Protein AF-A0AAD9KFT8-F1 (afdb_monomer_lite)

Sequence (146 aa):
MMFVLTEAAPSPRPPVALLNNNRAEFDTAKVLQMLPDNWSMQLISQFLSSSIRKTVNGSRMLRVEHMLARGAYLQTKQEAIECCSNVVSLTDDSSCAVCGKGFSEPTFARYPNGVVTHVACAKNKSVCPVTGKLFRTVSVTTATSK

Organism: Ridgeia piscesae (NCBI:txid27915)

Foldseek 3Di:
DDDDDDDDDDDQDVVLVCLLVVLPPDDPVVCVVPDDPPDDCVSCVNSVVVNVVVVVVVVVVVVVVVVVVVVVVVVVVVVVCVVVVQDDDQDQCDAQPQPRHHDPDPAWQADSVGHIHHPVSCPDNQADPNPRDGNDPPPPPPPPDD

Secondary structure (DSSP, 8-state):
--------PPPPPHHHHHHHH-TTTS-HHHHHHHS-TTS-HHHHHHHHHHHHHHHHHHHHHHHHHHHHHHHHHHHHHHHHHHHHHT-----TT-B-TTT--B-SSS--EE-TTS-EE-TTT-S-TTB-TTT--B------------

Structure (mmCIF, N/CA/C/O backbone):
data_AF-A0AAD9KFT8-F1
#
_entry.id   AF-A0AAD9KFT8-F1
#
loop_
_atom_site.group_PDB
_atom_site.id
_atom_site.type_symbol
_atom_site.label_atom_id
_atom_site.label_alt_id
_atom_site.label_comp_id
_atom_site.label_asym_id
_atom_site.label_entity_id
_atom_site.label_seq_id
_atom_site.pdbx_PDB_ins_code
_atom_site.Cartn_x
_atom_site.Cartn_y
_atom_site.Cartn_z
_atom_site.occupancy
_atom_site.B_iso_or_equiv
_atom_site.auth_seq_id
_atom_site.auth_comp_id
_atom_site.auth_asym_id
_atom_site.auth_atom_id
_atom_site.pdbx_PDB_model_num
ATOM 1 N N . MET A 1 1 ? 63.454 -10.194 -40.272 1.00 47.03 1 MET A N 1
ATOM 2 C CA . MET A 1 1 ? 62.850 -8.870 -40.014 1.00 47.03 1 MET A CA 1
ATOM 3 C C . MET A 1 1 ? 61.690 -8.677 -40.973 1.00 47.03 1 MET A C 1
ATOM 5 O O . MET A 1 1 ? 61.941 -8.593 -42.161 1.00 47.03 1 MET A O 1
ATOM 9 N N . MET A 1 2 ? 60.457 -8.676 -40.466 1.00 37.44 2 MET A N 1
ATOM 10 C CA . MET A 1 2 ? 59.401 -7.697 -40.775 1.00 37.44 2 MET A CA 1
ATOM 11 C C . MET A 1 2 ? 58.173 -8.079 -39.940 1.00 37.44 2 MET A C 1
ATOM 13 O O . MET A 1 2 ? 57.272 -8.786 -40.372 1.00 37.44 2 MET A O 1
ATOM 17 N N . PHE A 1 3 ? 58.209 -7.634 -38.685 1.00 45.16 3 PHE A N 1
ATOM 18 C CA . PHE A 1 3 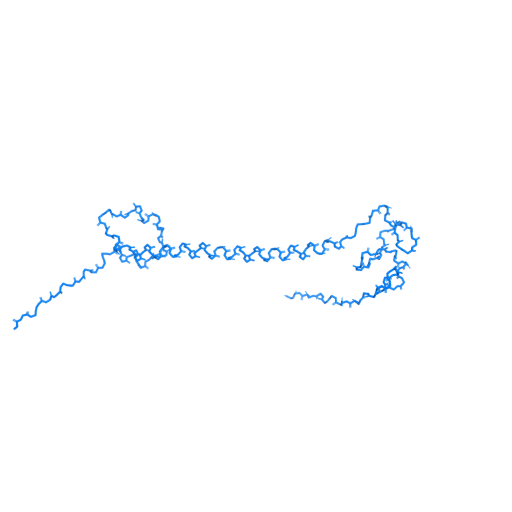? 57.015 -7.336 -37.907 1.00 45.16 3 PHE A CA 1
ATOM 19 C C . PHE A 1 3 ? 56.426 -6.052 -38.493 1.00 45.16 3 PHE A C 1
ATOM 21 O O . PHE A 1 3 ? 57.075 -5.018 -38.363 1.00 45.16 3 PHE A O 1
ATOM 28 N N . VAL A 1 4 ? 55.236 -6.088 -39.098 1.00 43.31 4 VAL A N 1
ATOM 29 C CA . VAL A 1 4 ? 54.386 -4.891 -39.202 1.00 43.31 4 VAL A CA 1
ATOM 30 C C . VAL A 1 4 ? 52.910 -5.285 -39.061 1.00 43.31 4 VAL A C 1
ATOM 32 O O . VAL A 1 4 ? 52.245 -5.652 -40.019 1.00 43.31 4 VAL A O 1
ATOM 35 N N . LEU A 1 5 ? 52.467 -5.194 -37.804 1.00 39.09 5 LEU A N 1
ATOM 36 C CA . LEU A 1 5 ? 51.184 -4.662 -37.331 1.00 39.09 5 LEU A CA 1
ATOM 37 C C . LEU A 1 5 ? 49.890 -5.354 -37.796 1.00 39.09 5 LEU A C 1
ATOM 39 O O . LEU A 1 5 ? 49.262 -4.994 -38.785 1.00 39.09 5 LEU A O 1
ATOM 43 N N . THR A 1 6 ? 49.444 -6.270 -36.936 1.00 42.19 6 THR A N 1
ATOM 44 C CA . THR A 1 6 ? 48.037 -6.599 -36.688 1.00 42.19 6 THR A CA 1
ATOM 45 C C . THR A 1 6 ? 47.171 -5.342 -36.585 1.00 42.19 6 THR A C 1
ATOM 47 O O . THR A 1 6 ? 47.508 -4.414 -35.846 1.00 42.19 6 THR A O 1
ATOM 50 N N . GLU A 1 7 ? 46.052 -5.360 -37.308 1.00 38.25 7 GLU A N 1
ATOM 51 C CA . GLU A 1 7 ? 44.994 -4.351 -37.328 1.00 38.25 7 GLU A CA 1
ATOM 52 C C . GLU A 1 7 ? 44.662 -3.816 -35.929 1.00 38.25 7 GLU A C 1
ATOM 54 O O . GLU A 1 7 ? 44.224 -4.546 -35.036 1.00 38.25 7 GLU A O 1
ATOM 59 N N . ALA A 1 8 ? 44.834 -2.507 -35.750 1.00 41.16 8 ALA A N 1
ATOM 60 C CA . ALA A 1 8 ? 44.247 -1.796 -34.630 1.00 41.16 8 ALA A CA 1
ATOM 61 C C . ALA A 1 8 ? 42.724 -1.783 -34.822 1.00 41.16 8 ALA A C 1
ATOM 63 O O . ALA A 1 8 ? 42.212 -1.143 -35.742 1.00 41.16 8 ALA A O 1
ATOM 64 N N . ALA A 1 9 ? 42.008 -2.509 -33.962 1.00 49.50 9 ALA A N 1
ATOM 65 C CA . ALA A 1 9 ? 40.553 -2.477 -33.901 1.00 49.50 9 ALA A CA 1
ATOM 66 C C . ALA A 1 9 ? 40.061 -1.015 -33.858 1.00 49.50 9 ALA A C 1
ATOM 68 O O . ALA A 1 9 ? 40.572 -0.231 -33.049 1.00 49.50 9 ALA A O 1
ATOM 69 N N . PRO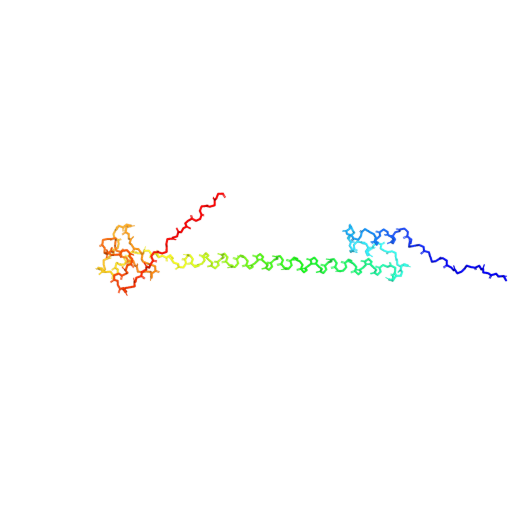 A 1 10 ? 39.093 -0.616 -34.704 1.00 52.25 10 PRO A N 1
ATOM 70 C CA . PRO A 1 10 ? 38.618 0.754 -34.710 1.00 52.25 10 PRO A CA 1
ATOM 71 C C . PRO A 1 10 ? 37.971 1.046 -33.356 1.00 52.25 10 PRO A C 1
ATOM 73 O O . PRO A 1 10 ? 37.124 0.287 -32.877 1.00 52.25 10 PRO A O 1
ATOM 76 N N . SER A 1 11 ? 38.372 2.157 -32.738 1.00 54.41 11 SER A N 1
ATOM 77 C CA . SER A 1 11 ? 37.669 2.710 -31.587 1.00 54.41 11 SER A CA 1
ATOM 78 C C . SER A 1 11 ? 36.171 2.818 -31.915 1.00 54.41 11 SER A C 1
ATOM 80 O O . SER A 1 11 ? 35.805 3.091 -33.066 1.00 54.41 11 SER A O 1
ATOM 82 N N . PRO A 1 12 ? 35.270 2.559 -30.948 1.00 55.47 12 PRO A N 1
ATOM 83 C CA . PRO A 1 12 ? 33.841 2.659 -31.206 1.00 55.47 12 PRO A CA 1
ATOM 84 C C . PRO A 1 12 ? 33.542 4.051 -31.764 1.00 55.47 12 PRO A C 1
ATOM 86 O O . PRO A 1 12 ? 33.941 5.056 -31.175 1.00 55.47 12 PRO A O 1
ATOM 89 N N . ARG A 1 13 ? 32.865 4.101 -32.921 1.00 61.00 13 ARG A N 1
ATOM 90 C CA . ARG A 1 13 ? 32.479 5.359 -33.577 1.00 61.00 13 ARG A CA 1
ATOM 91 C C . ARG A 1 13 ? 31.853 6.296 -32.525 1.00 61.00 13 ARG A C 1
ATOM 93 O O . ARG A 1 13 ? 31.060 5.804 -31.714 1.00 61.00 13 ARG A O 1
ATOM 100 N N . PRO A 1 14 ? 32.146 7.611 -32.533 1.00 65.50 14 PRO A N 1
ATOM 101 C CA . PRO A 1 14 ? 31.760 8.539 -31.460 1.00 65.50 14 PRO A CA 1
ATOM 102 C C . PRO A 1 14 ? 30.295 8.432 -30.975 1.00 65.50 14 PRO A C 1
ATOM 104 O O . PRO A 1 14 ? 30.074 8.470 -29.764 1.00 65.50 14 PRO A O 1
ATOM 107 N N . PRO A 1 15 ? 29.292 8.193 -31.849 1.00 71.38 15 PRO A N 1
ATOM 108 C CA . PRO A 1 15 ? 27.898 8.014 -31.423 1.00 71.38 15 PRO A CA 1
ATOM 109 C C . PRO A 1 15 ? 27.645 6.760 -30.568 1.00 71.38 15 PRO A C 1
ATOM 111 O O . PRO A 1 15 ? 26.831 6.783 -29.649 1.00 71.38 15 PRO A O 1
ATOM 114 N N . VAL A 1 16 ? 28.354 5.660 -30.832 1.00 76.06 16 VAL A N 1
ATOM 115 C CA . VAL A 1 16 ? 28.199 4.393 -30.094 1.00 76.06 16 VAL A CA 1
ATOM 116 C C . VAL A 1 16 ? 28.823 4.504 -28.708 1.00 76.06 16 VAL A C 1
ATOM 118 O O . VAL A 1 16 ? 28.253 4.034 -27.724 1.00 76.06 16 VAL A O 1
ATOM 121 N N . ALA A 1 17 ? 29.982 5.160 -28.621 1.00 77.69 17 ALA A N 1
ATOM 122 C CA . ALA A 1 17 ? 30.622 5.458 -27.347 1.00 77.69 17 ALA A CA 1
ATOM 123 C C . ALA A 1 17 ? 29.718 6.339 -26.468 1.00 77.69 17 ALA A C 1
ATOM 125 O O . ALA A 1 17 ? 29.572 6.067 -25.279 1.00 77.69 17 ALA A O 1
ATOM 126 N N . LEU A 1 18 ? 29.034 7.328 -27.056 1.00 82.50 18 LEU A N 1
ATOM 127 C CA . LEU A 1 18 ? 28.069 8.175 -26.348 1.00 82.50 18 LEU A CA 1
ATOM 128 C C . LEU A 1 18 ? 26.870 7.389 -25.806 1.00 82.50 18 LEU A C 1
ATOM 130 O O . LEU A 1 18 ? 26.534 7.550 -24.632 1.00 82.50 18 LEU A O 1
ATOM 134 N N . LEU A 1 19 ? 26.261 6.512 -26.612 1.00 82.88 19 LEU A N 1
ATOM 135 C CA . LEU A 1 19 ? 25.160 5.646 -26.164 1.00 82.88 19 LEU A CA 1
ATOM 136 C C . LEU A 1 19 ? 25.597 4.709 -25.035 1.00 82.88 19 LEU A C 1
ATOM 138 O O . LEU A 1 19 ? 24.854 4.474 -24.082 1.00 82.88 19 LEU A O 1
ATOM 142 N N . ASN A 1 20 ? 26.819 4.185 -25.121 1.00 78.50 20 ASN A N 1
ATOM 143 C CA . ASN A 1 20 ? 27.367 3.292 -24.110 1.00 78.50 20 ASN A CA 1
ATOM 144 C C . ASN A 1 20 ? 27.800 4.020 -22.827 1.00 78.50 20 ASN A C 1
ATOM 146 O O . ASN A 1 20 ? 27.732 3.431 -21.750 1.00 78.50 20 ASN A O 1
ATOM 150 N N . ASN A 1 21 ? 28.191 5.287 -22.894 1.00 78.88 21 ASN A N 1
ATOM 151 C CA . ASN A 1 21 ? 28.646 6.020 -21.713 1.00 78.88 21 ASN A CA 1
ATOM 152 C C . ASN A 1 21 ? 27.511 6.774 -21.004 1.00 78.88 21 ASN A C 1
ATOM 154 O O . ASN A 1 21 ? 27.542 6.881 -19.784 1.00 78.88 21 ASN A O 1
ATOM 158 N N . ASN A 1 22 ? 26.462 7.193 -21.719 1.00 74.69 22 ASN A N 1
ATOM 159 C CA . ASN A 1 22 ? 25.370 8.012 -21.165 1.00 74.69 22 ASN A CA 1
ATOM 160 C C . ASN A 1 22 ? 24.024 7.264 -21.127 1.00 74.69 22 ASN A C 1
ATOM 162 O O . ASN A 1 22 ? 22.963 7.804 -21.430 1.00 74.69 22 ASN A O 1
ATOM 166 N N . ARG A 1 23 ? 24.047 5.983 -20.737 1.00 70.12 23 ARG A N 1
ATOM 167 C CA . ARG A 1 23 ? 22.885 5.065 -20.800 1.00 70.12 23 ARG A CA 1
ATOM 168 C C . ARG A 1 23 ? 21.666 5.531 -19.996 1.00 70.12 23 ARG A C 1
ATOM 170 O O . ARG A 1 23 ? 20.550 5.099 -20.268 1.00 70.12 23 ARG A O 1
ATOM 177 N N . ALA A 1 24 ? 21.872 6.341 -18.958 1.00 71.19 24 ALA A N 1
ATOM 178 C CA . ALA A 1 24 ? 20.804 6.771 -18.065 1.00 71.19 24 ALA A CA 1
ATOM 179 C C . ALA A 1 24 ? 19.951 7.915 -18.634 1.00 71.19 24 ALA A C 1
ATOM 181 O O . ALA A 1 24 ? 18.802 8.039 -18.206 1.00 71.19 24 ALA A O 1
ATOM 182 N N . GLU A 1 25 ? 20.491 8.684 -19.580 1.00 75.19 25 GLU A N 1
ATOM 183 C CA . GLU A 1 25 ? 19.897 9.921 -20.106 1.00 75.19 25 GLU A CA 1
ATOM 184 C C . GLU A 1 25 ? 19.078 9.708 -21.384 1.00 75.19 25 GLU A C 1
ATOM 186 O O . GLU A 1 25 ? 18.309 10.575 -21.790 1.00 75.19 25 GLU A O 1
ATOM 191 N N . PHE A 1 26 ? 19.196 8.532 -22.005 1.00 81.00 26 PHE A N 1
ATOM 192 C CA . PHE A 1 26 ? 18.489 8.225 -23.240 1.00 81.00 26 PHE A CA 1
ATOM 193 C C . PHE A 1 26 ? 17.188 7.456 -23.007 1.00 81.00 26 PHE A C 1
ATOM 195 O O . PHE A 1 26 ? 17.153 6.416 -22.342 1.00 81.00 26 PHE A O 1
ATOM 202 N N . ASP A 1 27 ? 16.124 7.919 -23.661 1.00 83.06 27 ASP A N 1
ATOM 203 C CA . ASP A 1 27 ? 14.923 7.120 -23.879 1.00 83.06 27 ASP A CA 1
ATOM 204 C C . ASP A 1 27 ? 15.248 5.997 -24.872 1.00 83.06 27 ASP A C 1
ATOM 206 O O . ASP A 1 27 ? 15.546 6.233 -26.045 1.00 83.06 27 ASP A O 1
ATOM 210 N N . THR A 1 28 ? 15.196 4.758 -24.385 1.00 86.19 28 THR A N 1
ATOM 211 C CA . THR A 1 28 ? 15.577 3.581 -25.172 1.00 86.19 28 THR A CA 1
ATOM 212 C C . THR A 1 28 ? 14.677 3.396 -26.392 1.00 86.19 28 THR A C 1
ATOM 214 O O . THR A 1 28 ? 15.181 3.012 -27.444 1.00 86.19 28 THR A O 1
ATOM 217 N N . ALA A 1 29 ? 13.380 3.706 -26.297 1.00 86.38 29 ALA A N 1
ATOM 218 C CA . ALA A 1 29 ? 12.461 3.562 -27.424 1.00 86.38 29 ALA A CA 1
ATOM 219 C C . ALA A 1 29 ? 12.777 4.579 -28.529 1.00 86.38 29 ALA A C 1
ATOM 221 O O . ALA A 1 29 ? 12.830 4.218 -29.703 1.00 86.38 29 ALA A O 1
ATOM 222 N N . LYS A 1 30 ? 13.064 5.830 -28.150 1.00 87.69 30 LYS A N 1
ATOM 223 C CA . LYS A 1 30 ? 13.455 6.878 -29.106 1.00 87.69 30 LYS A CA 1
ATOM 224 C C . LYS A 1 30 ? 14.799 6.588 -29.755 1.00 87.69 30 LYS A C 1
ATOM 226 O O . LYS A 1 30 ? 14.933 6.769 -30.959 1.00 87.69 30 LYS A O 1
ATOM 231 N N . VAL A 1 31 ? 15.783 6.110 -28.988 1.00 88.06 31 VAL A N 1
ATOM 232 C CA . VAL A 1 31 ? 17.079 5.714 -29.557 1.00 88.06 31 VAL A CA 1
ATOM 233 C C . VAL A 1 31 ? 16.880 4.643 -30.618 1.00 88.06 31 VAL A C 1
ATOM 235 O O . VAL A 1 31 ? 17.392 4.805 -31.716 1.00 88.06 31 VAL A O 1
ATOM 238 N N . LEU A 1 32 ? 16.089 3.603 -30.334 1.00 86.12 32 LEU A N 1
ATOM 239 C CA . LEU A 1 32 ? 15.836 2.523 -31.290 1.00 86.12 32 LEU A CA 1
ATOM 240 C C . LEU A 1 32 ? 15.192 2.998 -32.598 1.00 86.12 32 LEU A C 1
ATOM 242 O O . LEU A 1 32 ? 15.521 2.459 -33.646 1.00 86.12 32 LEU A O 1
ATOM 246 N N . GLN A 1 33 ? 14.328 4.014 -32.553 1.00 88.44 33 GLN A N 1
ATOM 247 C CA . GLN A 1 33 ? 13.703 4.594 -33.750 1.00 88.44 33 GLN A CA 1
ATOM 248 C C . GLN A 1 33 ? 14.663 5.444 -34.593 1.00 88.44 33 GLN A C 1
ATOM 250 O O . GLN A 1 33 ? 14.430 5.629 -35.782 1.00 88.44 33 GLN A O 1
ATOM 255 N N . MET A 1 34 ? 15.719 5.985 -33.984 1.00 86.75 34 MET A N 1
ATOM 256 C CA . MET A 1 34 ? 16.703 6.845 -34.651 1.00 86.75 34 MET A CA 1
ATOM 257 C C . MET A 1 34 ? 17.959 6.084 -35.098 1.00 86.75 34 MET A C 1
ATOM 259 O O . MET A 1 34 ? 18.874 6.689 -35.661 1.00 86.75 34 MET A O 1
ATOM 263 N N . LEU A 1 35 ? 18.047 4.782 -34.809 1.00 85.50 35 LEU A N 1
ATOM 264 C CA . LEU A 1 35 ? 19.211 3.983 -35.168 1.00 85.50 35 LEU A CA 1
ATOM 265 C C . LEU A 1 35 ? 19.261 3.736 -36.683 1.00 85.50 35 LEU A C 1
ATOM 267 O O . LEU A 1 35 ? 18.251 3.362 -37.271 1.00 85.50 35 LEU A O 1
ATOM 271 N N . PRO A 1 36 ? 20.436 3.887 -37.316 1.00 86.38 36 PRO A N 1
ATOM 272 C CA . PRO A 1 36 ? 20.619 3.509 -38.712 1.00 86.38 36 PRO A CA 1
ATOM 273 C C . PRO A 1 36 ? 20.468 1.995 -38.938 1.00 86.38 36 PRO A C 1
ATOM 275 O O . PRO A 1 36 ? 21.037 1.199 -38.187 1.00 86.38 36 PRO A O 1
ATOM 278 N N . ASP A 1 37 ? 19.825 1.600 -40.039 1.00 82.44 37 ASP A N 1
ATOM 279 C CA . ASP A 1 37 ? 19.604 0.186 -40.403 1.00 82.44 37 ASP A CA 1
ATOM 280 C C . ASP A 1 37 ? 20.900 -0.593 -40.689 1.00 82.44 37 ASP A C 1
ATOM 282 O O . ASP A 1 37 ? 20.933 -1.821 -40.657 1.00 82.44 37 ASP A O 1
ATOM 286 N N . ASN A 1 38 ? 22.001 0.110 -40.968 1.00 83.25 38 ASN A N 1
ATOM 287 C CA . ASN A 1 38 ? 23.297 -0.493 -41.278 1.00 83.25 38 ASN A CA 1
ATOM 288 C C . ASN A 1 38 ? 24.134 -0.848 -40.035 1.00 83.25 38 ASN A C 1
ATOM 290 O O . ASN A 1 38 ? 25.291 -1.258 -40.172 1.00 83.25 38 ASN A O 1
ATOM 294 N N . TRP A 1 39 ? 23.613 -0.650 -38.821 1.00 84.50 39 TRP A N 1
ATOM 295 C CA . TRP A 1 39 ? 24.320 -1.000 -37.588 1.00 84.50 39 TRP A CA 1
ATOM 296 C C . TRP A 1 39 ? 24.124 -2.471 -37.226 1.00 84.50 39 TRP A C 1
ATOM 298 O O . TRP A 1 39 ? 23.016 -2.997 -37.237 1.00 84.50 39 TRP A O 1
ATOM 308 N N . SER A 1 40 ? 25.211 -3.144 -36.837 1.00 84.75 40 SER A N 1
ATOM 309 C CA . SER A 1 40 ? 25.114 -4.516 -36.345 1.00 84.75 40 SER A CA 1
ATOM 310 C C . SER A 1 40 ? 24.526 -4.551 -34.932 1.00 84.75 40 SER A C 1
ATOM 312 O O . SER A 1 40 ? 24.850 -3.724 -34.076 1.00 84.75 40 SER A O 1
ATOM 314 N N . MET A 1 41 ? 23.717 -5.574 -34.644 1.00 82.38 41 MET A N 1
ATOM 315 C CA . MET A 1 41 ? 23.150 -5.792 -33.305 1.00 82.38 41 MET A CA 1
ATOM 316 C C . MET A 1 41 ? 24.226 -5.905 -32.214 1.00 82.38 41 MET A C 1
ATOM 318 O O . MET A 1 41 ? 24.022 -5.471 -31.080 1.00 82.38 41 MET A O 1
ATOM 322 N N . GLN A 1 42 ? 25.400 -6.445 -32.555 1.00 85.12 42 GLN A N 1
ATOM 323 C CA . GLN A 1 42 ? 26.525 -6.567 -31.630 1.00 85.12 42 GLN A CA 1
ATOM 324 C C . GLN A 1 42 ? 27.012 -5.199 -31.129 1.00 85.12 42 GLN A C 1
ATOM 326 O O . GLN A 1 42 ? 27.327 -5.067 -29.946 1.00 85.12 42 GLN A O 1
ATOM 331 N N . LEU A 1 43 ? 26.999 -4.175 -31.988 1.00 84.19 43 LEU A N 1
ATOM 332 C CA . LEU A 1 43 ? 27.471 -2.821 -31.683 1.00 84.19 43 LEU A CA 1
ATOM 333 C C . LEU A 1 43 ? 26.642 -2.134 -30.585 1.00 84.19 43 LEU A C 1
ATOM 335 O O . LEU A 1 43 ? 27.181 -1.388 -29.768 1.00 84.19 43 LEU A O 1
ATOM 339 N N . ILE A 1 44 ? 25.339 -2.417 -30.541 1.00 84.44 44 ILE A N 1
ATOM 340 C CA . ILE A 1 44 ? 24.376 -1.817 -29.600 1.00 84.44 44 ILE A CA 1
ATOM 341 C C . ILE A 1 44 ? 23.977 -2.753 -28.452 1.00 84.44 44 ILE A C 1
ATOM 343 O O . ILE A 1 44 ? 23.231 -2.356 -27.556 1.00 84.44 44 ILE A O 1
ATOM 347 N N . SER A 1 45 ? 24.480 -3.989 -28.445 1.00 87.44 45 SER A N 1
ATOM 348 C CA . SER A 1 45 ? 24.128 -5.032 -27.471 1.00 87.44 45 SER A CA 1
ATOM 349 C C . SER A 1 45 ? 24.313 -4.590 -26.016 1.00 87.44 45 SER A C 1
ATOM 351 O O . SER A 1 45 ? 23.470 -4.867 -25.158 1.00 87.44 45 SER A O 1
ATOM 353 N N . GLN A 1 46 ? 25.391 -3.856 -25.735 1.00 86.56 46 GLN A N 1
ATOM 354 C CA . GLN A 1 46 ? 25.705 -3.364 -24.398 1.00 86.56 46 GLN A CA 1
ATOM 355 C C . GLN A 1 46 ? 24.705 -2.292 -23.941 1.00 86.56 46 GLN A C 1
ATOM 357 O O . GLN A 1 46 ? 24.257 -2.318 -22.789 1.00 86.56 46 GLN A O 1
ATOM 362 N N . PHE A 1 47 ? 24.335 -1.369 -24.837 1.00 85.94 47 PHE A N 1
ATOM 363 C CA . PHE A 1 47 ? 23.292 -0.369 -24.599 1.00 85.94 47 PHE A CA 1
ATOM 364 C C . PHE A 1 47 ? 21.958 -1.055 -24.310 1.00 85.94 47 PHE A C 1
ATOM 366 O O . PHE A 1 47 ? 21.429 -0.900 -23.211 1.00 85.94 47 PHE A O 1
ATOM 373 N N . LEU A 1 48 ? 21.500 -1.918 -25.219 1.00 87.00 48 LEU A N 1
ATOM 374 C CA . LEU A 1 48 ? 20.242 -2.656 -25.099 1.00 87.00 48 LEU A CA 1
ATOM 375 C C . LEU A 1 48 ? 20.143 -3.459 -23.802 1.00 87.00 48 LEU A C 1
ATOM 377 O O . LEU A 1 48 ? 19.175 -3.324 -23.055 1.00 87.00 48 LEU A O 1
ATOM 381 N N . SER A 1 49 ? 21.166 -4.259 -23.500 1.00 89.94 49 SER A N 1
ATOM 382 C CA . SER A 1 49 ? 21.192 -5.087 -22.291 1.00 89.94 49 SER A CA 1
ATOM 383 C C . SER A 1 49 ? 21.065 -4.238 -21.030 1.00 89.94 49 SER A C 1
ATOM 385 O O . SER A 1 49 ? 20.394 -4.616 -20.072 1.00 89.94 49 SER A O 1
ATOM 387 N N . SER A 1 50 ? 21.711 -3.075 -21.017 1.00 87.88 50 SER A N 1
ATOM 388 C CA . SER A 1 50 ? 21.688 -2.173 -19.868 1.00 87.88 50 SER A CA 1
ATOM 389 C C . SER A 1 50 ? 20.346 -1.460 -19.738 1.00 87.88 50 SER A C 1
ATOM 391 O O . SER A 1 50 ? 19.809 -1.395 -18.634 1.00 87.88 50 SER A O 1
ATOM 393 N N . SER A 1 51 ? 19.771 -1.003 -20.849 1.00 88.50 51 SER A N 1
ATOM 394 C CA . SER A 1 51 ? 18.445 -0.389 -20.887 1.00 88.50 51 SER A CA 1
ATOM 395 C C . SER A 1 51 ? 17.352 -1.347 -20.425 1.00 88.50 51 SER A C 1
ATOM 397 O O . SER A 1 51 ? 16.561 -1.000 -19.552 1.00 88.50 51 SER A O 1
ATOM 399 N N . ILE A 1 52 ? 17.346 -2.585 -20.928 1.00 89.44 52 ILE A N 1
ATOM 400 C CA . ILE A 1 52 ? 16.379 -3.613 -20.515 1.00 89.44 52 ILE A CA 1
ATOM 401 C C . ILE A 1 52 ? 16.516 -3.899 -19.019 1.00 89.44 52 ILE A C 1
ATOM 403 O O . ILE A 1 52 ? 15.517 -3.902 -18.299 1.00 89.44 52 ILE A O 1
ATOM 407 N N . ARG A 1 53 ? 17.749 -4.089 -18.525 1.00 91.56 53 ARG A N 1
ATOM 408 C CA . ARG A 1 53 ? 17.996 -4.284 -17.089 1.00 91.56 53 ARG A CA 1
ATOM 409 C C . ARG A 1 53 ? 17.479 -3.113 -16.260 1.00 91.56 53 ARG A C 1
ATOM 411 O O . ARG A 1 53 ? 16.836 -3.357 -15.244 1.00 91.56 53 ARG A O 1
ATOM 418 N N . LYS A 1 54 ? 17.716 -1.868 -16.689 1.00 89.38 54 LYS A N 1
ATOM 419 C CA . LYS A 1 54 ? 17.217 -0.662 -16.009 1.00 89.38 54 LYS A CA 1
ATOM 420 C C . LYS A 1 54 ? 15.691 -0.669 -15.932 1.00 89.38 54 LYS A C 1
ATOM 422 O O . LYS A 1 54 ? 15.153 -0.487 -14.844 1.00 89.38 54 LYS A O 1
ATOM 427 N N . THR A 1 55 ? 15.006 -0.941 -17.041 1.00 89.38 55 THR A N 1
ATOM 428 C CA . THR A 1 55 ? 13.537 -1.000 -17.089 1.00 89.38 55 THR A CA 1
ATOM 429 C C . THR A 1 55 ? 12.989 -2.088 -16.171 1.00 89.38 55 THR A C 1
ATOM 431 O O . THR A 1 55 ? 12.145 -1.810 -15.323 1.00 89.38 55 THR A O 1
ATOM 434 N N . VAL A 1 56 ? 13.514 -3.313 -16.270 1.00 93.81 56 VAL A N 1
ATOM 435 C CA . VAL A 1 56 ? 13.086 -4.440 -15.426 1.00 93.81 56 VAL A CA 1
ATOM 436 C C . VAL A 1 56 ? 13.343 -4.148 -13.949 1.00 93.81 56 VAL A C 1
ATOM 438 O O . VAL A 1 56 ? 12.482 -4.418 -13.112 1.00 93.81 56 VAL A O 1
ATOM 441 N N . ASN A 1 57 ? 14.506 -3.586 -13.618 1.00 95.12 57 ASN A N 1
ATOM 442 C CA . ASN A 1 57 ? 14.835 -3.206 -12.250 1.00 95.12 57 ASN A CA 1
ATOM 443 C C . ASN A 1 57 ? 13.891 -2.118 -11.724 1.00 95.12 57 ASN A C 1
ATOM 445 O O . ASN A 1 57 ? 13.383 -2.251 -10.617 1.00 95.12 57 ASN A O 1
ATOM 449 N N . GLY A 1 58 ? 13.592 -1.096 -12.530 1.00 95.56 58 GLY A N 1
ATOM 450 C CA . GLY A 1 58 ? 12.629 -0.050 -12.183 1.00 95.56 58 GLY A CA 1
ATOM 451 C C . GLY A 1 58 ? 11.234 -0.613 -11.912 1.00 95.56 58 GLY A C 1
ATOM 452 O O . GLY A 1 58 ? 10.650 -0.336 -10.869 1.00 95.56 58 GLY A O 1
ATOM 453 N N . SER A 1 59 ? 10.723 -1.487 -12.785 1.00 96.44 59 SER A N 1
ATOM 454 C CA . SER A 1 59 ? 9.425 -2.142 -12.574 1.00 96.44 59 SER A CA 1
ATOM 455 C C . SER A 1 59 ? 9.399 -3.023 -11.322 1.00 96.44 59 SER A C 1
ATOM 457 O O . SER A 1 59 ? 8.386 -3.080 -10.625 1.00 96.44 59 SER A O 1
ATOM 459 N N . ARG A 1 60 ? 10.501 -3.724 -11.023 1.00 97.50 60 ARG A N 1
ATOM 460 C CA . ARG A 1 60 ? 10.630 -4.526 -9.798 1.00 97.50 60 ARG A CA 1
ATOM 461 C C . ARG A 1 60 ? 10.660 -3.640 -8.556 1.00 97.50 60 ARG A C 1
ATOM 463 O O . ARG A 1 60 ? 9.939 -3.946 -7.613 1.00 97.50 60 ARG A O 1
ATOM 470 N N . MET A 1 61 ? 11.426 -2.551 -8.575 1.00 98.12 61 MET A N 1
ATOM 471 C CA . MET A 1 61 ? 11.521 -1.617 -7.452 1.00 98.12 61 MET A CA 1
ATOM 472 C C . MET A 1 61 ? 10.166 -0.973 -7.152 1.00 98.12 61 MET A C 1
ATOM 474 O O . MET A 1 61 ? 9.693 -1.064 -6.025 1.00 98.12 61 MET A O 1
ATOM 478 N N . LEU A 1 62 ? 9.474 -0.463 -8.177 1.00 98.38 62 LEU A N 1
ATOM 479 C CA . LEU A 1 62 ? 8.121 0.090 -8.037 1.00 98.38 62 LEU A CA 1
ATOM 480 C C . LEU A 1 62 ? 7.142 -0.920 -7.430 1.00 98.38 62 LEU A C 1
ATOM 482 O O . LEU A 1 62 ? 6.307 -0.575 -6.596 1.00 98.38 62 LEU A O 1
ATOM 486 N N . ARG A 1 63 ? 7.239 -2.195 -7.828 1.00 98.25 63 ARG A N 1
ATOM 487 C CA . ARG A 1 63 ? 6.409 -3.255 -7.246 1.00 98.25 63 ARG A CA 1
ATOM 488 C C . ARG A 1 63 ? 6.730 -3.475 -5.770 1.00 98.25 63 ARG A C 1
ATOM 490 O O . ARG A 1 63 ? 5.799 -3.657 -4.992 1.00 98.25 63 ARG A O 1
ATOM 497 N N . VAL A 1 64 ? 8.008 -3.484 -5.396 1.00 98.69 64 VAL A N 1
ATOM 498 C CA . VAL A 1 64 ? 8.436 -3.617 -3.996 1.00 98.69 64 VAL A CA 1
ATOM 499 C C . VAL A 1 64 ? 7.904 -2.448 -3.174 1.00 98.69 64 VAL A C 1
ATOM 501 O O . VAL A 1 64 ? 7.216 -2.683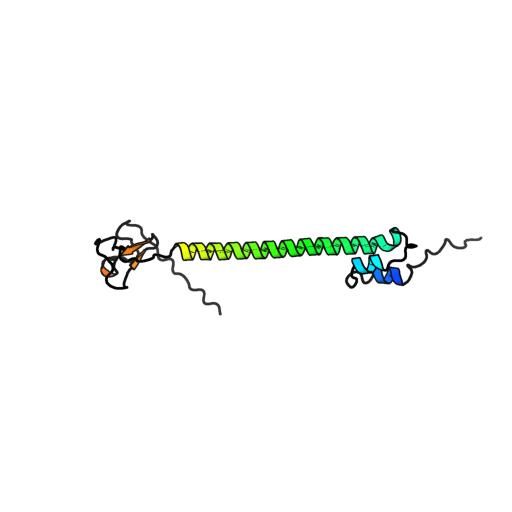 -2.187 1.00 98.69 64 VAL A O 1
ATOM 504 N N . GLU A 1 65 ? 8.123 -1.212 -3.619 1.00 98.62 65 GLU A N 1
ATOM 505 C CA . GLU A 1 65 ? 7.620 -0.001 -2.958 1.00 98.62 65 GLU A CA 1
ATOM 506 C C . GLU A 1 65 ? 6.099 -0.043 -2.774 1.00 98.62 65 GLU A C 1
ATOM 508 O O . GLU A 1 65 ? 5.597 0.151 -1.667 1.00 98.62 65 GLU A O 1
ATOM 513 N N . HIS A 1 66 ? 5.356 -0.387 -3.828 1.00 98.56 66 HIS A N 1
ATOM 514 C CA . HIS A 1 66 ? 3.902 -0.504 -3.762 1.00 98.56 66 HIS A CA 1
ATOM 515 C C . HIS A 1 66 ? 3.444 -1.598 -2.784 1.00 98.56 66 HIS A C 1
ATOM 517 O O . HIS A 1 66 ? 2.484 -1.400 -2.039 1.00 98.56 66 HIS A O 1
ATOM 523 N N . MET A 1 67 ? 4.111 -2.757 -2.754 1.00 98.62 67 MET A N 1
ATOM 524 C CA . MET A 1 67 ? 3.780 -3.825 -1.803 1.00 98.62 67 MET A CA 1
ATOM 525 C C . MET A 1 67 ? 4.103 -3.434 -0.359 1.00 98.62 67 MET A C 1
ATOM 527 O O . MET A 1 67 ? 3.307 -3.740 0.527 1.00 98.62 67 MET A O 1
ATOM 531 N N . LEU A 1 68 ? 5.209 -2.726 -0.120 1.00 98.75 68 LEU A N 1
ATOM 532 C CA . LEU A 1 68 ? 5.556 -2.201 1.203 1.00 98.75 68 LEU A CA 1
ATOM 533 C C . LEU A 1 68 ? 4.512 -1.186 1.683 1.00 98.75 68 LEU A C 1
ATOM 535 O O . LEU A 1 68 ? 3.979 -1.328 2.783 1.00 98.75 68 LEU A O 1
ATOM 539 N N . ALA A 1 69 ? 4.149 -0.222 0.832 1.00 98.50 69 ALA A N 1
ATOM 540 C CA . ALA A 1 69 ? 3.112 0.761 1.134 1.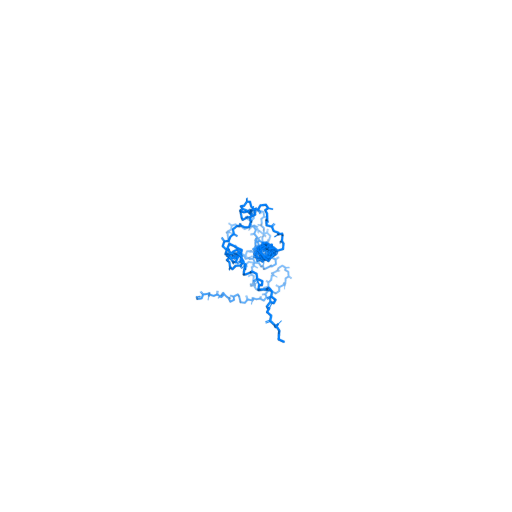00 98.50 69 ALA A CA 1
ATOM 541 C C . ALA A 1 69 ? 1.755 0.092 1.403 1.00 98.50 69 ALA A C 1
ATOM 543 O O . ALA A 1 69 ? 1.066 0.434 2.364 1.00 98.50 69 ALA A O 1
ATOM 544 N N . ARG A 1 70 ? 1.385 -0.913 0.598 1.00 98.56 70 ARG A N 1
ATOM 545 C CA . ARG A 1 70 ? 0.162 -1.697 0.806 1.00 98.56 70 ARG A CA 1
ATOM 546 C C . ARG A 1 70 ? 0.191 -2.464 2.127 1.00 98.56 70 ARG A C 1
ATOM 548 O O . ARG A 1 70 ? -0.832 -2.508 2.801 1.00 98.56 70 ARG A O 1
ATOM 555 N N . GLY A 1 71 ? 1.321 -3.069 2.488 1.00 98.56 71 GLY A N 1
ATOM 556 C CA . GLY A 1 71 ? 1.488 -3.775 3.759 1.00 98.56 71 GLY A CA 1
ATOM 557 C C . GLY A 1 71 ? 1.262 -2.850 4.954 1.00 98.56 71 GLY A C 1
ATOM 558 O O . GLY A 1 71 ? 0.422 -3.147 5.801 1.00 98.56 71 GLY A O 1
ATOM 559 N N . ALA A 1 72 ? 1.924 -1.691 4.959 1.00 98.44 72 ALA A N 1
ATOM 560 C CA . ALA A 1 72 ? 1.741 -0.670 5.991 1.00 98.44 72 ALA A CA 1
ATOM 561 C C . ALA A 1 72 ? 0.288 -0.171 6.054 1.00 98.44 72 ALA A C 1
ATOM 563 O O . ALA A 1 72 ? -0.307 -0.119 7.127 1.00 98.44 72 ALA A O 1
ATOM 564 N N . TYR A 1 73 ? -0.325 0.113 4.900 1.00 98.38 73 TYR A N 1
ATOM 565 C CA . TYR A 1 73 ? -1.729 0.517 4.829 1.00 98.38 73 TYR A CA 1
ATOM 566 C C . TYR A 1 73 ? -2.671 -0.531 5.434 1.00 98.38 73 TYR A C 1
ATOM 568 O O . TYR A 1 73 ? -3.574 -0.181 6.191 1.00 98.38 73 TYR A O 1
ATOM 576 N N . LEU A 1 74 ? -2.477 -1.814 5.112 1.00 98.56 74 LEU A N 1
ATOM 577 C CA . LEU A 1 74 ? -3.310 -2.892 5.645 1.00 98.56 74 LEU A CA 1
ATOM 578 C C . LEU A 1 74 ? -3.140 -3.049 7.157 1.00 98.56 74 LEU A C 1
ATOM 580 O O . LEU A 1 74 ? -4.138 -3.269 7.838 1.00 98.56 74 LEU A O 1
ATOM 584 N N . GLN A 1 75 ? -1.922 -2.891 7.678 1.00 98.00 75 GLN A N 1
ATOM 585 C CA . GLN A 1 75 ? -1.664 -2.925 9.115 1.00 98.00 75 GLN A CA 1
ATOM 586 C C . GLN A 1 75 ? -2.400 -1.793 9.841 1.00 98.00 75 GLN A C 1
ATOM 588 O O . GLN A 1 75 ? -3.207 -2.057 10.728 1.00 98.00 75 GLN A O 1
ATOM 593 N N . THR A 1 76 ? -2.218 -0.543 9.407 1.00 97.56 76 THR A N 1
ATOM 594 C CA . THR A 1 76 ? -2.916 0.605 10.008 1.00 97.56 76 THR A CA 1
ATOM 595 C C . THR A 1 76 ? -4.432 0.485 9.862 1.00 97.56 76 THR A C 1
ATOM 597 O O . THR A 1 76 ? -5.183 0.824 10.774 1.00 97.56 76 THR A O 1
ATOM 600 N N . LYS A 1 77 ? -4.917 -0.028 8.725 1.00 97.38 77 LYS A N 1
ATOM 601 C CA . LYS A 1 77 ? -6.347 -0.273 8.519 1.00 97.38 77 LYS A CA 1
ATOM 602 C C . LYS A 1 77 ? -6.886 -1.322 9.489 1.00 97.38 77 LYS A C 1
ATOM 604 O O . LYS A 1 77 ? -7.985 -1.137 10.001 1.00 97.38 77 LYS A O 1
ATOM 609 N N . GLN A 1 78 ? -6.145 -2.399 9.735 1.00 97.00 78 GLN A N 1
ATOM 610 C CA . GLN A 1 78 ? -6.530 -3.424 10.702 1.00 97.00 78 GLN A CA 1
ATOM 611 C C . GLN A 1 78 ? -6.618 -2.835 12.113 1.00 97.00 78 GLN A C 1
ATOM 613 O O . GLN A 1 78 ? -7.640 -3.001 12.769 1.00 97.00 78 GLN A O 1
ATOM 618 N N . GLU A 1 79 ? -5.607 -2.079 12.540 1.00 93.94 79 GLU A N 1
ATOM 619 C CA . GLU A 1 79 ? -5.599 -1.396 13.842 1.00 93.94 79 GLU A CA 1
ATOM 620 C C . GLU A 1 79 ? -6.791 -0.433 13.986 1.00 93.94 79 GLU A C 1
ATOM 622 O O . GLU A 1 79 ? -7.463 -0.401 15.019 1.00 93.94 79 GLU A O 1
ATOM 627 N N . ALA A 1 80 ? -7.117 0.311 12.924 1.00 93.25 80 ALA A N 1
ATOM 628 C CA . ALA A 1 80 ? -8.293 1.175 12.897 1.00 93.25 80 ALA A CA 1
ATOM 629 C C . ALA A 1 80 ? -9.600 0.372 13.014 1.00 93.25 80 ALA A C 1
ATOM 631 O O . ALA A 1 80 ? -10.481 0.750 13.785 1.00 93.25 80 ALA A O 1
ATOM 632 N N . ILE A 1 81 ? -9.724 -0.752 12.298 1.00 92.94 81 ILE A N 1
ATOM 633 C CA . ILE A 1 81 ? -10.886 -1.649 12.396 1.00 92.94 81 ILE A CA 1
ATOM 634 C C . ILE A 1 81 ? -11.009 -2.219 13.810 1.00 92.94 81 ILE A C 1
ATOM 636 O O . ILE A 1 81 ? -12.108 -2.229 14.353 1.00 92.94 81 ILE A O 1
ATOM 640 N N . GLU A 1 82 ? -9.919 -2.654 14.437 1.00 88.94 82 GLU A N 1
ATOM 641 C CA . GLU A 1 82 ? -9.931 -3.169 15.811 1.00 88.94 82 GLU A CA 1
ATOM 642 C C . GLU A 1 82 ? -10.368 -2.091 16.807 1.00 88.94 82 GLU A C 1
ATOM 644 O O . GLU A 1 82 ? -11.228 -2.340 17.657 1.00 88.94 82 GLU A O 1
ATOM 649 N N . CYS A 1 83 ? -9.869 -0.865 16.654 1.00 84.94 83 CYS A N 1
ATOM 650 C CA . CYS A 1 83 ? -10.296 0.276 17.458 1.00 84.94 83 CYS A CA 1
ATOM 651 C C . CYS A 1 83 ? -11.799 0.568 17.275 1.00 84.94 83 CYS A C 1
ATOM 653 O O . CYS A 1 83 ? -12.537 0.690 18.255 1.00 84.94 83 CYS A O 1
ATOM 655 N N . CYS A 1 84 ? -12.282 0.593 16.030 1.00 82.06 84 CYS A N 1
ATOM 656 C CA . CYS A 1 84 ? -13.685 0.863 15.707 1.00 82.06 84 CYS A CA 1
ATOM 657 C C . CYS A 1 84 ? -14.639 -0.300 16.030 1.00 82.06 84 CYS A C 1
ATOM 659 O O . CYS A 1 84 ? -15.800 -0.063 16.347 1.00 82.06 84 CYS A O 1
ATOM 661 N N . SER A 1 85 ? -14.183 -1.554 16.001 1.00 77.94 85 SER A N 1
ATOM 662 C CA . SER A 1 85 ? -14.997 -2.723 16.378 1.00 77.94 85 SER A CA 1
ATOM 663 C C . SER A 1 85 ? -15.381 -2.712 17.857 1.00 77.94 85 SER A C 1
ATOM 665 O O . SER A 1 85 ? -16.376 -3.307 18.260 1.00 77.94 85 SER A O 1
ATOM 667 N N . ASN A 1 86 ? -14.620 -1.974 18.664 1.00 69.56 86 ASN A N 1
ATOM 668 C CA . ASN A 1 86 ? -14.882 -1.741 20.072 1.00 69.56 86 ASN A CA 1
ATOM 669 C C . ASN A 1 86 ? -15.807 -0.534 20.304 1.00 69.56 86 ASN A C 1
ATOM 671 O O . ASN A 1 86 ? -15.856 -0.023 21.422 1.00 69.56 86 ASN A O 1
ATOM 675 N N . VAL A 1 87 ? -16.529 -0.040 19.299 1.00 72.88 87 VAL A N 1
ATOM 676 C CA . VAL A 1 87 ? -17.543 1.003 19.498 1.00 72.88 87 VAL A CA 1
ATOM 677 C C . VAL A 1 87 ? -18.816 0.361 20.041 1.00 72.88 87 VAL A C 1
ATOM 679 O O . VAL A 1 87 ? -19.338 -0.595 19.477 1.00 72.88 87 VAL A O 1
ATOM 682 N N . VAL A 1 88 ? -19.330 0.896 21.148 1.00 71.50 88 VAL A N 1
ATOM 683 C CA . VAL A 1 88 ? -20.649 0.526 21.670 1.00 71.50 88 VAL A CA 1
ATOM 684 C C . VAL A 1 88 ? -21.610 1.660 21.356 1.00 71.50 88 VAL A C 1
ATOM 686 O O . VAL A 1 88 ? -21.388 2.791 21.783 1.00 71.50 88 VAL A O 1
ATOM 689 N N . SER A 1 89 ? -22.655 1.351 20.593 1.00 72.75 89 SER A N 1
ATOM 690 C CA . SER A 1 89 ? -23.762 2.268 20.340 1.00 72.75 89 SER A CA 1
ATOM 691 C C . SER A 1 89 ? -24.826 2.066 21.415 1.00 72.75 89 SER A C 1
ATOM 693 O O . SER A 1 89 ? -25.260 0.939 21.652 1.00 72.75 89 SER A O 1
ATOM 695 N N . LEU A 1 90 ? -25.215 3.150 22.084 1.00 78.50 90 LEU A N 1
ATOM 696 C CA . LEU A 1 90 ? -26.374 3.168 22.970 1.00 78.50 90 LEU A CA 1
ATOM 697 C C . LEU A 1 90 ? -27.583 3.617 22.156 1.00 78.50 90 LEU A C 1
ATOM 699 O O . LEU A 1 90 ? -27.654 4.768 21.731 1.00 78.50 90 LEU 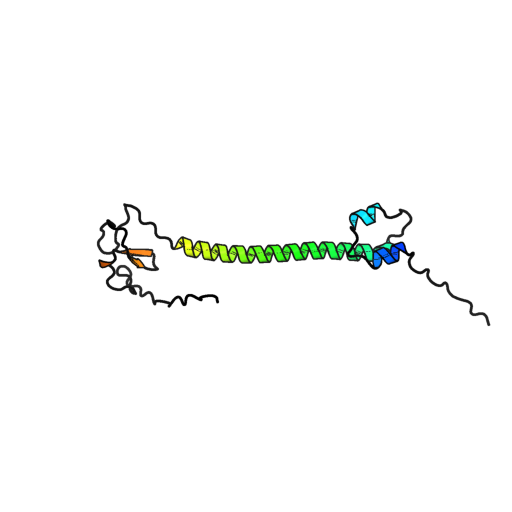A O 1
ATOM 703 N N . THR A 1 91 ? -28.497 2.687 21.908 1.00 79.69 91 THR A N 1
ATOM 704 C CA . THR A 1 91 ? -29.821 2.952 21.334 1.00 79.69 91 THR A CA 1
ATOM 705 C C . THR A 1 91 ? -30.850 3.129 22.453 1.00 79.69 91 THR A C 1
ATOM 707 O O . THR A 1 91 ? -30.556 2.842 23.612 1.00 79.69 91 THR A O 1
ATOM 710 N N . ASP A 1 92 ? -32.066 3.570 22.134 1.00 77.94 92 ASP A N 1
ATOM 711 C CA . ASP A 1 92 ? -33.131 3.748 23.140 1.00 77.94 92 ASP A CA 1
ATOM 712 C C . ASP A 1 92 ? -33.528 2.418 23.826 1.00 77.94 92 ASP A C 1
ATOM 714 O O . ASP A 1 92 ? -33.930 2.394 24.987 1.00 77.94 92 ASP A O 1
ATOM 718 N N . ASP A 1 93 ? -33.296 1.288 23.146 1.00 80.44 93 ASP A N 1
ATOM 719 C CA . ASP A 1 93 ? -33.485 -0.070 23.681 1.00 80.44 93 ASP A CA 1
ATOM 720 C C . ASP A 1 93 ? -32.320 -0.551 24.569 1.00 80.44 93 ASP A C 1
ATOM 722 O O . ASP A 1 93 ? -32.368 -1.639 25.154 1.00 80.44 93 ASP A O 1
ATOM 726 N N . SER A 1 94 ? -31.230 0.218 24.653 1.00 83.38 94 SER A N 1
ATOM 727 C CA . SER A 1 94 ? -30.070 -0.171 25.449 1.00 83.38 94 SER A CA 1
ATOM 728 C C . SER A 1 94 ? -30.380 -0.075 26.945 1.00 83.38 94 SER A C 1
ATOM 730 O O . SER A 1 94 ? -30.854 0.939 27.455 1.00 83.38 94 SER A O 1
ATOM 732 N N . SER A 1 95 ? -30.101 -1.157 27.675 1.00 88.62 95 SER A N 1
ATOM 733 C CA . SER A 1 95 ? -30.374 -1.264 29.108 1.00 88.62 95 SER A CA 1
ATOM 734 C C . SER A 1 95 ? -29.130 -1.653 29.898 1.00 88.62 95 SER A C 1
ATOM 736 O O . SER A 1 95 ? -28.206 -2.307 29.411 1.00 88.62 95 SER A O 1
ATOM 738 N N . CYS A 1 96 ? -29.083 -1.212 31.149 1.00 89.31 96 CYS A N 1
ATOM 739 C CA . CYS A 1 96 ? -27.999 -1.526 32.060 1.00 89.31 96 CYS A CA 1
ATOM 740 C C . CYS A 1 96 ? -28.006 -3.015 32.405 1.00 89.31 96 CYS A C 1
ATOM 742 O O . CYS A 1 96 ? -28.977 -3.530 32.958 1.00 89.31 96 CYS A O 1
ATOM 744 N N . ALA A 1 97 ? -26.873 -3.683 32.199 1.00 87.75 97 ALA A N 1
ATOM 745 C CA . ALA A 1 97 ? -26.750 -5.122 32.423 1.00 87.75 97 ALA A CA 1
ATOM 746 C C . ALA A 1 97 ? -26.857 -5.557 33.905 1.00 87.75 97 ALA A C 1
ATOM 748 O O . ALA A 1 97 ? -26.863 -6.749 34.193 1.00 87.75 97 ALA A O 1
ATOM 749 N N . VAL A 1 98 ? -26.917 -4.609 34.851 1.00 88.38 98 VAL A N 1
ATOM 750 C CA . VAL A 1 98 ? -27.061 -4.880 36.295 1.00 88.38 98 VAL A CA 1
ATOM 751 C C . VAL A 1 98 ? -28.495 -4.670 36.778 1.00 88.38 98 VAL A C 1
ATOM 753 O O . VAL A 1 98 ? -29.012 -5.501 37.516 1.00 88.38 98 VAL A O 1
ATOM 756 N N . CYS A 1 99 ? -29.132 -3.554 36.410 1.00 88.44 99 CYS A N 1
ATOM 757 C CA . CYS A 1 99 ? -30.460 -3.191 36.920 1.00 88.44 99 CYS A CA 1
ATOM 758 C C . CYS A 1 99 ? -31.589 -3.342 35.889 1.00 88.44 99 CYS A C 1
ATOM 760 O O . CYS A 1 99 ? -32.750 -3.161 36.250 1.00 88.44 99 CYS A O 1
ATOM 762 N N . GLY A 1 100 ? -31.264 -3.617 34.622 1.00 85.19 100 GLY A N 1
ATOM 763 C CA . GLY A 1 100 ? -32.221 -3.781 33.523 1.00 85.19 100 GLY A CA 1
ATOM 764 C C . GLY A 1 100 ? -32.913 -2.495 33.060 1.00 85.19 100 GLY A C 1
ATOM 765 O O . GLY A 1 100 ? -33.731 -2.546 32.149 1.00 85.19 100 GLY A O 1
ATOM 766 N N . LYS A 1 101 ? -32.611 -1.337 33.662 1.00 88.00 101 LYS A N 1
ATOM 767 C CA . LYS A 1 101 ? -33.210 -0.046 33.285 1.00 88.00 101 LYS A CA 1
ATOM 768 C C . LYS A 1 101 ? -32.473 0.580 32.101 1.00 88.00 101 LYS A C 1
ATOM 770 O O . LYS A 1 101 ? -31.255 0.423 31.995 1.00 88.00 101 LYS A O 1
ATOM 775 N N . GLY A 1 102 ? -33.200 1.326 31.269 1.00 87.56 102 GLY A N 1
ATOM 776 C CA . GLY A 1 102 ? -32.629 2.125 30.181 1.00 87.56 102 GLY A CA 1
ATOM 777 C C . GLY A 1 102 ? -31.696 3.244 30.664 1.00 87.56 102 GLY A C 1
ATOM 778 O O . GLY A 1 102 ? -31.598 3.533 31.865 1.00 87.56 102 GLY A O 1
ATOM 779 N N . PHE A 1 103 ? -30.995 3.878 29.728 1.00 86.69 103 PHE A N 1
ATOM 780 C CA . PHE A 1 103 ? -30.122 5.023 29.997 1.00 86.69 103 PHE A CA 1
ATOM 781 C C . PHE A 1 103 ? -30.882 6.331 29.742 1.00 86.69 103 PHE A C 1
ATOM 783 O O . PHE A 1 103 ? -31.034 6.748 28.604 1.00 86.69 103 PHE A O 1
ATOM 790 N N . SER A 1 104 ? -31.373 6.983 30.800 1.00 81.38 104 SER A N 1
ATOM 791 C CA . SER A 1 104 ? -32.059 8.283 30.692 1.00 81.38 104 SER A CA 1
ATOM 792 C C . SER A 1 104 ? -31.097 9.467 30.564 1.00 81.38 104 SER A C 1
ATOM 794 O O . SER A 1 104 ? -31.460 10.515 30.042 1.00 81.38 104 SER A O 1
ATOM 796 N N . GLU A 1 105 ? -29.875 9.310 31.070 1.00 78.62 105 GLU A N 1
ATOM 797 C CA . GLU A 1 105 ? -28.805 10.301 30.999 1.00 78.62 105 GLU A CA 1
ATOM 798 C C . GLU A 1 105 ? -27.665 9.762 30.124 1.00 78.62 105 GLU A C 1
ATOM 800 O O . GLU A 1 105 ? -27.409 8.554 30.139 1.00 78.62 105 GLU A O 1
ATOM 805 N N . PRO A 1 106 ? -26.907 10.626 29.421 1.00 77.44 106 PRO A N 1
ATOM 806 C CA . PRO A 1 106 ? -25.768 10.216 28.593 1.00 77.44 106 PRO A CA 1
ATOM 807 C C . PRO A 1 106 ? -24.545 9.758 29.420 1.00 77.44 106 PRO A C 1
ATOM 809 O O . PRO A 1 106 ? -23.418 9.751 28.928 1.00 77.44 106 PRO A O 1
ATOM 812 N N . THR A 1 107 ? -24.739 9.390 30.688 1.00 83.81 107 THR A N 1
ATOM 813 C CA . THR A 1 107 ? -23.706 8.961 31.630 1.00 83.81 107 THR A CA 1
ATOM 814 C C . THR A 1 107 ? -23.744 7.441 31.807 1.00 83.81 107 THR A C 1
ATOM 816 O O . THR A 1 107 ? -24.672 6.849 32.360 1.00 83.81 107 THR A O 1
ATOM 819 N N . PHE A 1 108 ? -22.689 6.769 31.356 1.00 87.62 108 PHE A N 1
ATOM 820 C CA . PHE A 1 108 ? -22.587 5.313 31.405 1.00 87.62 108 PHE A CA 1
ATOM 821 C C . PHE A 1 108 ? -21.144 4.868 31.639 1.00 87.62 108 PHE A C 1
ATOM 823 O O . PHE A 1 108 ? -20.186 5.593 31.373 1.00 87.62 108 PHE A O 1
ATOM 830 N N . ALA A 1 109 ? -20.988 3.654 32.156 1.00 88.50 109 ALA A N 1
ATOM 831 C CA . ALA A 1 109 ? -19.710 2.985 32.328 1.00 88.50 109 ALA A CA 1
ATOM 832 C C . ALA A 1 109 ? -19.639 1.792 31.374 1.00 88.50 109 ALA A C 1
ATOM 834 O O . ALA A 1 109 ? -20.562 0.979 31.312 1.00 88.50 109 ALA A O 1
ATOM 835 N N . ARG A 1 110 ? -18.528 1.674 30.645 1.00 86.75 110 ARG A N 1
ATOM 836 C CA . ARG A 1 110 ? -18.278 0.575 29.710 1.00 86.75 110 ARG A CA 1
ATOM 837 C C . ARG A 1 110 ? -17.069 -0.236 30.157 1.00 86.75 110 ARG A C 1
ATOM 839 O O . ARG A 1 110 ? -15.996 0.318 30.384 1.00 86.75 110 ARG A O 1
ATOM 846 N N . TYR A 1 111 ? -17.232 -1.552 30.205 1.00 86.94 111 TYR A N 1
ATOM 847 C CA . TYR A 1 111 ? -16.142 -2.493 30.445 1.00 86.94 111 TYR A CA 1
ATOM 848 C C . TYR A 1 111 ? -15.532 -2.999 29.118 1.00 86.94 111 TYR A C 1
ATOM 850 O O . TYR A 1 111 ? -16.241 -3.066 28.108 1.00 86.94 111 TYR A O 1
ATOM 858 N N . PRO A 1 112 ? -14.245 -3.412 29.090 1.00 82.69 112 PRO A N 1
ATOM 859 C CA . PRO A 1 112 ? -13.578 -3.901 27.872 1.00 82.69 112 PRO A CA 1
ATOM 860 C C . PRO A 1 112 ? -14.222 -5.136 27.220 1.00 82.69 112 PRO A C 1
ATOM 862 O O . PRO A 1 112 ? -13.980 -5.409 26.054 1.00 82.69 112 PRO A O 1
ATOM 865 N N . ASN A 1 113 ? -15.061 -5.879 27.946 1.00 82.88 113 ASN A N 1
ATOM 866 C CA . ASN A 1 113 ? -15.850 -6.995 27.412 1.00 82.88 113 ASN A CA 1
ATOM 867 C C . ASN A 1 113 ? -17.155 -6.565 26.711 1.00 82.88 113 ASN A C 1
ATOM 869 O O . ASN A 1 113 ? -17.963 -7.429 26.384 1.00 82.88 113 ASN A O 1
ATOM 873 N N . GLY A 1 114 ? -17.400 -5.262 26.541 1.00 82.25 114 GLY A N 1
ATOM 874 C CA . GLY A 1 114 ? -18.602 -4.733 25.889 1.00 82.25 114 GLY A CA 1
ATOM 875 C C . GLY A 1 114 ? -19.811 -4.557 26.810 1.00 82.25 114 GLY A C 1
ATOM 876 O O . GLY A 1 114 ? -20.821 -4.020 26.370 1.00 82.25 114 GLY A O 1
ATOM 877 N N . VAL A 1 115 ? -19.720 -4.942 28.089 1.00 87.31 115 VAL A N 1
ATOM 878 C CA . VAL A 1 115 ? -20.809 -4.732 29.054 1.00 87.31 115 VAL A CA 1
ATOM 879 C C . VAL A 1 115 ? -20.917 -3.248 29.400 1.00 87.31 115 VAL A C 1
ATOM 881 O O . VAL A 1 115 ? -19.930 -2.634 29.819 1.00 87.31 115 VAL A O 1
ATOM 884 N N . VAL A 1 116 ? -22.125 -2.695 29.272 1.00 89.38 116 VAL A N 1
ATOM 885 C CA . VAL A 1 116 ? -22.444 -1.321 29.674 1.00 89.38 116 VAL A CA 1
ATOM 886 C C . VAL A 1 116 ? -23.349 -1.321 30.898 1.00 89.38 116 VAL A C 1
ATOM 888 O O . VAL A 1 116 ? -24.308 -2.089 31.004 1.00 89.38 116 VAL A O 1
ATOM 891 N N . THR A 1 117 ? -23.033 -0.447 31.843 1.00 89.75 117 THR A N 1
ATOM 892 C CA . THR A 1 117 ? -23.797 -0.254 33.073 1.00 89.75 117 THR A CA 1
ATOM 893 C C . THR A 1 117 ? -23.968 1.231 33.351 1.00 89.75 117 THR A C 1
ATOM 895 O O . THR A 1 117 ? -23.183 2.053 32.878 1.00 89.75 117 THR A O 1
ATOM 898 N N . HIS A 1 118 ? -24.940 1.608 34.182 1.00 90.38 118 HIS A N 1
ATOM 899 C CA . HIS A 1 118 ? -24.924 2.948 34.775 1.00 90.38 118 HIS A CA 1
ATOM 900 C C . HIS A 1 118 ? -23.639 3.150 35.579 1.00 90.38 118 HIS A C 1
ATOM 902 O O . HIS A 1 118 ? -23.082 2.194 36.131 1.00 90.38 118 HIS A O 1
ATOM 908 N N . VAL A 1 119 ? -23.206 4.404 35.707 1.00 87.81 119 VAL A N 1
ATOM 909 C CA . VAL A 1 119 ? -22.034 4.763 36.523 1.00 87.81 119 VAL A CA 1
ATOM 910 C C . VAL A 1 119 ? -22.222 4.315 37.978 1.00 87.81 119 VAL A C 1
ATOM 912 O O . VAL A 1 119 ? -21.305 3.758 38.572 1.00 87.81 119 VAL A O 1
ATOM 915 N N . ALA A 1 120 ? -23.435 4.454 38.525 1.00 87.62 120 ALA A N 1
ATOM 916 C CA . ALA A 1 120 ? -23.768 4.015 39.883 1.00 87.62 120 ALA A CA 1
ATOM 917 C C . ALA A 1 120 ? -23.799 2.481 40.055 1.00 87.62 120 ALA A C 1
ATOM 919 O O . ALA A 1 120 ? -23.553 1.969 41.146 1.00 87.62 120 ALA A O 1
ATOM 920 N N . CYS A 1 121 ? -24.085 1.727 38.988 1.00 87.75 121 CYS A N 1
ATOM 921 C CA . CYS A 1 121 ? -24.092 0.261 39.021 1.00 87.75 121 CYS A CA 1
ATOM 922 C C . CYS A 1 121 ? -22.677 -0.339 38.925 1.00 87.75 121 CYS A C 1
ATOM 924 O O . CYS A 1 121 ? -22.474 -1.502 39.282 1.00 87.75 121 CYS A O 1
ATOM 926 N N . ALA A 1 122 ? -21.692 0.446 38.483 1.00 86.56 122 ALA A N 1
ATOM 927 C CA . ALA A 1 122 ? -20.293 0.047 38.383 1.00 86.56 122 ALA A CA 1
ATOM 928 C C . ALA A 1 122 ? -19.578 0.144 39.746 1.00 86.56 122 ALA A C 1
ATOM 930 O O . ALA A 1 122 ? -18.739 1.016 39.964 1.00 86.56 122 ALA A O 1
ATOM 931 N N . LYS A 1 123 ? -19.887 -0.780 40.670 1.00 82.38 123 LYS A N 1
ATOM 932 C CA . LYS A 1 123 ? -19.286 -0.817 42.023 1.00 82.38 123 LYS A CA 1
ATOM 933 C C . LYS A 1 123 ? -17.752 -0.869 42.002 1.00 82.38 123 LYS A C 1
ATOM 935 O O . LYS A 1 123 ? -17.110 -0.248 42.838 1.00 82.38 123 LYS A O 1
ATOM 940 N N . ASN A 1 124 ? -17.173 -1.604 41.047 1.00 82.25 124 ASN A N 1
ATOM 941 C CA . ASN A 1 124 ? -15.729 -1.737 40.859 1.00 82.25 124 ASN A CA 1
ATOM 942 C C . ASN A 1 124 ? -15.359 -1.481 39.396 1.00 82.25 124 ASN A C 1
ATOM 944 O O . ASN A 1 124 ? -15.837 -2.175 38.502 1.00 82.25 124 ASN A O 1
ATOM 948 N N . LYS A 1 125 ? -14.453 -0.530 39.142 1.00 80.88 125 LYS A N 1
ATOM 949 C CA . LYS A 1 125 ? -14.014 -0.184 37.774 1.00 80.88 125 LYS A CA 1
ATOM 950 C C . LYS A 1 125 ? -13.227 -1.310 37.096 1.00 80.88 125 LYS A C 1
ATOM 952 O O . LYS A 1 125 ? -13.281 -1.455 35.882 1.00 80.88 125 LYS A O 1
ATOM 957 N N . SER A 1 126 ? -12.534 -2.126 37.886 1.00 81.88 126 SER A N 1
ATOM 958 C CA . SER A 1 126 ? -11.659 -3.190 37.384 1.00 81.88 126 SER A CA 1
ATOM 959 C C . SER A 1 126 ? -12.330 -4.559 37.318 1.00 81.88 126 SER A C 1
ATOM 961 O O . SER A 1 126 ? -11.711 -5.492 36.828 1.00 81.88 126 SER A O 1
ATOM 963 N N . VAL A 1 127 ? -13.562 -4.719 37.810 1.00 85.44 127 VAL A N 1
ATOM 964 C CA . VAL A 1 127 ? -14.282 -6.004 37.794 1.00 85.44 127 VAL A CA 1
ATOM 965 C C . VAL A 1 127 ? -15.645 -5.793 37.158 1.00 85.44 127 VAL A C 1
ATOM 967 O O . VAL A 1 127 ? -16.432 -4.990 37.653 1.00 85.44 127 VAL A O 1
ATOM 970 N N . CYS A 1 128 ? -15.946 -6.518 36.081 1.00 84.88 128 CYS A N 1
ATOM 971 C CA . CYS A 1 128 ? -17.284 -6.456 35.496 1.00 84.88 128 CYS A CA 1
ATOM 972 C C . CYS A 1 128 ? -18.305 -7.101 36.452 1.00 84.88 128 CYS A C 1
ATOM 974 O O . CYS A 1 128 ? -18.142 -8.274 36.795 1.00 84.88 128 CYS A O 1
ATOM 976 N N . PRO A 1 129 ? -19.384 -6.393 36.833 1.00 84.25 129 PRO A N 1
ATOM 977 C CA . PRO A 1 129 ? -20.372 -6.894 37.789 1.00 84.25 129 PRO A CA 1
ATOM 978 C C . PRO A 1 129 ? -21.206 -8.069 37.258 1.00 84.25 129 PRO A C 1
ATOM 980 O O . PRO A 1 129 ? -21.772 -8.808 38.052 1.00 84.25 129 PRO A O 1
ATOM 983 N N . VAL A 1 130 ? -21.271 -8.253 35.934 1.00 83.38 130 VAL A N 1
ATOM 984 C CA . VAL A 1 130 ? -22.064 -9.316 35.288 1.00 83.38 130 VAL A CA 1
ATOM 985 C C . VAL A 1 130 ? -21.239 -10.576 35.033 1.00 83.38 130 VAL A C 1
ATOM 987 O O . VAL A 1 130 ? -21.731 -11.685 35.187 1.00 83.38 130 VAL A O 1
ATOM 990 N N . THR A 1 131 ? -19.970 -10.418 34.645 1.00 81.38 131 THR A N 1
ATOM 991 C CA . THR A 1 131 ? -19.115 -11.553 34.242 1.00 81.38 131 THR A CA 1
ATOM 992 C C . THR A 1 131 ? -18.054 -11.925 35.275 1.00 81.38 131 THR A C 1
ATOM 994 O O . THR A 1 131 ? -17.380 -12.935 35.104 1.00 81.38 131 THR A O 1
ATOM 997 N N . GLY A 1 132 ? -17.837 -11.100 36.305 1.00 82.38 132 GLY A N 1
ATOM 998 C CA . GLY A 1 132 ? -16.793 -11.305 37.316 1.00 82.38 132 GLY A CA 1
ATOM 999 C C . GLY A 1 132 ? -15.35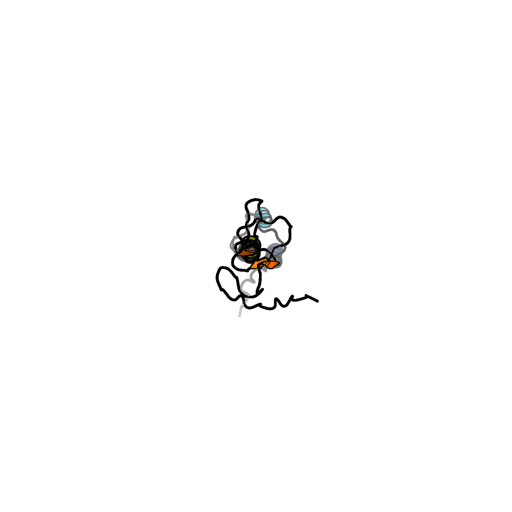6 -11.164 36.795 1.00 82.38 132 GLY A C 1
ATOM 1000 O O . GLY A 1 132 ? -14.409 -11.334 37.558 1.00 82.38 132 GLY A O 1
ATOM 1001 N N . LYS A 1 133 ? -15.163 -10.842 35.507 1.00 82.69 133 LYS A N 1
ATOM 1002 C CA . LYS A 1 133 ? -13.833 -10.699 34.904 1.00 82.69 133 LYS A CA 1
ATOM 1003 C C . LYS A 1 133 ? -13.113 -9.473 35.461 1.00 82.69 133 LYS A C 1
ATOM 1005 O O . LYS A 1 133 ? -13.659 -8.367 35.428 1.00 82.69 133 LYS A O 1
ATOM 1010 N N . LEU A 1 134 ? -11.880 -9.683 35.923 1.00 84.38 134 LEU A N 1
ATOM 1011 C CA . LEU A 1 134 ? -10.956 -8.624 36.311 1.00 84.38 134 LEU A CA 1
ATOM 1012 C C . LEU A 1 134 ? -10.246 -8.085 35.060 1.00 84.38 134 LEU A C 1
ATOM 1014 O O . LEU A 1 134 ? -9.516 -8.813 34.389 1.00 84.38 134 LEU A O 1
ATOM 1018 N N . PHE A 1 135 ? -10.415 -6.802 34.775 1.00 79.62 135 PHE A N 1
ATOM 1019 C CA . PHE A 1 135 ? -9.631 -6.081 33.782 1.00 79.62 135 PHE A CA 1
ATOM 1020 C C . PHE A 1 135 ? -8.495 -5.378 34.512 1.00 79.62 135 PHE A C 1
ATOM 1022 O O . PHE A 1 135 ? -8.699 -4.393 35.224 1.00 79.62 135 PHE A O 1
ATOM 1029 N N . ARG A 1 136 ? -7.280 -5.914 34.371 1.00 74.38 136 ARG A N 1
ATOM 1030 C CA . ARG A 1 136 ? -6.075 -5.226 34.832 1.00 74.38 136 ARG A CA 1
ATOM 1031 C C . ARG A 1 136 ? -5.944 -3.951 34.005 1.00 74.38 136 ARG A C 1
ATOM 1033 O O . ARG A 1 136 ? -5.864 -4.025 32.783 1.00 74.38 136 ARG A O 1
ATOM 1040 N N . THR A 1 137 ? -5.936 -2.794 34.657 1.00 59.53 137 THR A N 1
ATOM 1041 C CA . THR A 1 137 ? -5.624 -1.527 33.994 1.00 59.53 137 THR A CA 1
ATOM 1042 C C . THR A 1 137 ? -4.192 -1.610 33.485 1.00 59.53 137 THR A C 1
ATOM 1044 O O . THR A 1 137 ? -3.246 -1.481 34.262 1.00 59.53 137 THR A O 1
ATOM 1047 N N . VAL A 1 138 ? -4.017 -1.867 32.191 1.00 53.47 138 VAL A N 1
ATOM 1048 C CA . VAL A 1 138 ? -2.769 -1.515 31.521 1.00 53.47 138 VAL A CA 1
ATOM 1049 C C . VAL A 1 138 ? -2.779 0.004 31.499 1.00 53.47 138 VAL A C 1
ATOM 1051 O O . VAL A 1 138 ? -3.650 0.610 30.878 1.00 53.47 138 VAL A O 1
ATOM 1054 N N . SER A 1 139 ? -1.886 0.628 32.262 1.00 44.22 139 SER A N 1
ATOM 1055 C CA . SER A 1 139 ? -1.605 2.049 32.116 1.00 44.22 139 SER A CA 1
ATOM 1056 C C . SER A 1 139 ? -1.210 2.271 30.662 1.00 44.22 139 SER A C 1
ATOM 1058 O O . SER A 1 139 ? -0.118 1.877 30.254 1.00 44.22 139 SER A O 1
ATOM 1060 N N . VAL A 1 140 ? -2.121 2.826 29.865 1.00 48.78 140 VAL A N 1
ATOM 1061 C CA . VAL A 1 140 ? -1.794 3.338 28.539 1.00 48.78 140 VAL A CA 1
ATOM 1062 C C . VAL A 1 140 ? -0.840 4.492 28.797 1.00 48.78 140 VAL A C 1
ATOM 1064 O O . VAL A 1 140 ? -1.260 5.595 29.137 1.00 48.78 140 VAL A O 1
ATOM 1067 N N . THR A 1 141 ? 0.459 4.215 28.737 1.00 38.19 141 THR A N 1
ATOM 1068 C CA . THR A 1 141 ? 1.479 5.252 28.690 1.00 38.19 141 THR A CA 1
ATOM 1069 C C . THR A 1 141 ? 1.259 5.950 27.358 1.00 38.19 141 THR A C 1
ATOM 1071 O O . THR A 1 141 ? 1.682 5.461 26.314 1.00 38.19 141 THR A O 1
ATOM 1074 N N . THR A 1 142 ? 0.503 7.045 27.368 1.00 41.47 142 THR A N 1
ATOM 1075 C CA . THR A 1 142 ? 0.426 7.973 26.244 1.00 41.47 142 THR A CA 1
ATOM 1076 C C . THR A 1 142 ? 1.852 8.400 25.927 1.00 41.47 142 THR A C 1
ATOM 1078 O O . THR A 1 142 ? 2.456 9.174 26.669 1.00 41.47 142 THR A O 1
ATOM 1081 N N . ALA A 1 143 ? 2.419 7.826 24.866 1.00 40.84 143 ALA A N 1
ATOM 1082 C CA . ALA A 1 143 ? 3.683 8.255 24.305 1.00 40.84 143 ALA A CA 1
ATOM 1083 C C . ALA A 1 143 ? 3.448 9.623 23.660 1.00 40.84 143 ALA A C 1
ATOM 1085 O O . ALA A 1 143 ? 3.026 9.733 22.512 1.00 40.84 143 ALA A O 1
ATOM 1086 N N . THR A 1 144 ? 3.662 10.676 24.442 1.00 42.50 144 THR A N 1
ATOM 1087 C CA . THR A 1 144 ? 3.775 12.039 23.938 1.00 42.50 144 THR A CA 1
ATOM 1088 C C . THR A 1 144 ? 5.049 12.099 23.097 1.00 42.50 144 THR A C 1
ATOM 1090 O O . THR A 1 144 ? 6.153 12.117 23.643 1.00 42.50 144 THR A O 1
ATOM 1093 N N . SER A 1 145 ? 4.904 12.073 21.771 1.00 40.66 145 SER A N 1
ATOM 1094 C CA . SER A 1 145 ? 5.985 12.434 20.851 1.00 40.66 145 SER A CA 1
ATOM 1095 C C . SER A 1 145 ? 6.386 13.879 21.144 1.00 40.66 145 SER A C 1
ATOM 1097 O O . SER A 1 145 ? 5.547 14.777 21.059 1.00 40.66 145 SER A O 1
ATOM 1099 N N . LYS A 1 146 ? 7.646 14.078 21.536 1.00 37.47 146 LYS A N 1
ATOM 1100 C CA . LYS A 1 146 ? 8.329 15.368 21.395 1.00 37.47 146 LYS A CA 1
ATOM 1101 C C . LYS A 1 146 ? 8.705 15.597 19.937 1.00 37.47 146 LYS A C 1
ATOM 1103 O O . LYS A 1 146 ? 8.796 14.586 19.203 1.00 37.47 146 LYS A O 1
#

Radius of gyration: 36.57 Å; chains: 1; bounding box: 96×27×83 Å

InterPro domains:
  IPR019453 Vacuolar sorting protein 39/Transforming growth factor beta receptor-associated zinc finger domain [PF10367] (85-124)
  IPR032914 Vam6/VPS39/TRAP1 family [PTHR12894] (16-127)

pLDDT: mean 79.87, std 16.5, range [37.44, 98.75]